Protein AF-A0A1W9TU84-F1 (afdb_monomer)

Sequence (82 aa):
MAKHSHNFVENYSGIGAFGMDRKSDEETLMVYLQKFSDDCFLNLFLQKASNDDLDEIYTLINKQLKKHLTENEYHSVFLKDR

Radius of gyration: 14.62 Å; Cα contacts (8 Å, |Δi|>4): 39; chains: 1; bounding box: 33×35×31 Å

Foldseek 3Di:
DDPDDLCLLVPDPDPQDCPPDPVSNVSNVSNVVSVCPDPVNCVVVVVVDDPVNVCVVVVVVVVCCVVPDDPVCCCCPVVVPD

pLDDT: mean 94.65, std 5.23, range [64.62, 98.56]

Mean predicted aligned error: 3.36 Å

Solvent-accessible surface area (backbone atoms only — not comparable to full-atom values): 4960 Å² total; per-residue (Å²): 131,73,97,71,85,73,60,60,57,77,69,58,84,72,89,59,46,68,87,75,46,75,65,36,31,53,52,28,51,51,36,51,52,42,58,60,67,30,67,73,51,38,64,57,46,64,77,69,53,51,72,66,57,52,50,51,53,52,49,51,52,51,52,51,48,67,74,72,44,54,74,66,49,41,35,47,69,71,66,58,78,100

Secondary structure (DSSP, 8-state):
--S----HHHH--S---TTT-HHHHHHHHHHHHHHHT-HHHHHHHHTT--HHHHHHHHHHHHHHHHHH--HHHIIIIII---

Structure (mmCIF, N/CA/C/O backbone):
data_AF-A0A1W9TU84-F1
#
_entry.id   AF-A0A1W9TU84-F1
#
loop_
_atom_site.group_PDB
_atom_site.id
_atom_site.type_symbol
_atom_site.label_atom_id
_atom_site.label_alt_id
_atom_site.label_comp_id
_atom_site.label_asym_id
_atom_site.label_entity_id
_atom_site.label_seq_id
_atom_site.pdbx_PDB_ins_code
_atom_site.Cartn_x
_atom_site.Cartn_y
_atom_site.Cartn_z
_atom_site.occupancy
_atom_site.B_iso_or_equiv
_atom_site.auth_seq_id
_atom_site.auth_comp_id
_atom_site.auth_asym_id
_atom_site.auth_atom_id
_atom_site.pdbx_PDB_model_num
ATOM 1 N N . MET A 1 1 ? -20.178 0.990 -10.081 1.00 64.62 1 MET A N 1
ATOM 2 C CA . MET A 1 1 ? -18.926 0.20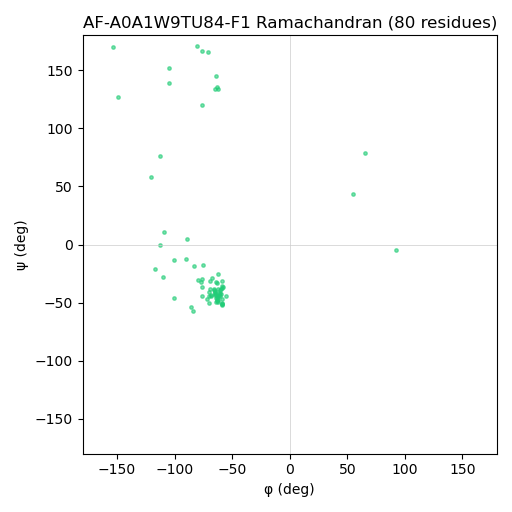7 -9.957 1.00 64.62 1 MET A CA 1
ATOM 3 C C . MET A 1 1 ? -18.129 0.773 -8.794 1.00 64.62 1 MET A C 1
ATOM 5 O O . MET A 1 1 ? -18.233 1.972 -8.557 1.00 64.62 1 MET A O 1
ATOM 9 N N . ALA A 1 2 ? -17.400 -0.060 -8.049 1.00 83.19 2 ALA A N 1
ATOM 10 C CA . ALA A 1 2 ? -16.543 0.418 -6.964 1.00 83.19 2 ALA A CA 1
ATOM 11 C C . ALA A 1 2 ? -15.412 1.303 -7.519 1.00 83.19 2 ALA A C 1
ATOM 13 O O . ALA A 1 2 ? -14.914 1.054 -8.617 1.00 83.19 2 ALA A O 1
ATOM 14 N N . LYS A 1 3 ? -15.012 2.343 -6.773 1.00 84.19 3 LYS A N 1
ATOM 15 C CA . LYS A 1 3 ? -13.884 3.210 -7.159 1.00 84.19 3 LYS A CA 1
ATOM 16 C C . LYS A 1 3 ? -12.543 2.465 -7.115 1.00 84.19 3 LYS A C 1
ATOM 18 O O . LYS A 1 3 ? -11.631 2.802 -7.868 1.00 84.19 3 LYS A O 1
ATOM 23 N N . HIS A 1 4 ? -12.412 1.459 -6.251 1.00 85.19 4 HIS A N 1
ATOM 24 C CA . HIS A 1 4 ? -11.216 0.627 -6.087 1.00 85.19 4 HIS A CA 1
ATOM 25 C C . HIS A 1 4 ? -11.430 -0.752 -6.719 1.00 85.19 4 HIS A C 1
ATOM 27 O O . HIS A 1 4 ? -12.565 -1.204 -6.857 1.00 85.19 4 HIS A O 1
ATOM 33 N N . SER A 1 5 ? -10.343 -1.382 -7.167 1.00 86.12 5 SER A N 1
ATOM 34 C CA . SER A 1 5 ? -10.386 -2.613 -7.957 1.00 86.12 5 SER A CA 1
ATOM 35 C C . SER A 1 5 ? -9.147 -3.461 -7.680 1.00 86.12 5 SER A C 1
ATOM 37 O O . SER A 1 5 ? -8.029 -2.978 -7.858 1.00 86.12 5 SER A O 1
ATOM 39 N N . HIS A 1 6 ? -9.353 -4.728 -7.317 1.00 89.06 6 HIS A N 1
ATOM 40 C CA . HIS A 1 6 ? -8.308 -5.698 -6.965 1.00 89.06 6 HIS A CA 1
ATOM 41 C C . HIS A 1 6 ? -8.375 -6.910 -7.905 1.00 89.06 6 HIS A C 1
ATOM 43 O O . HIS A 1 6 ? -8.590 -8.037 -7.490 1.00 89.06 6 HIS A O 1
ATOM 49 N N . ASN A 1 7 ? -8.245 -6.667 -9.211 1.00 92.19 7 ASN A N 1
ATOM 50 C CA . ASN A 1 7 ? -8.445 -7.717 -10.219 1.00 92.19 7 ASN A CA 1
ATOM 51 C C . ASN A 1 7 ? -7.161 -8.481 -10.558 1.00 92.19 7 ASN A C 1
ATOM 53 O O . ASN A 1 7 ? -7.218 -9.483 -11.263 1.00 92.19 7 ASN A O 1
ATOM 57 N N . PHE A 1 8 ? -5.992 -7.992 -10.147 1.00 94.62 8 PHE A N 1
ATOM 58 C CA . PHE A 1 8 ? -4.734 -8.624 -10.540 1.00 94.62 8 PHE A CA 1
ATOM 59 C C . PHE A 1 8 ? -4.572 -9.969 -9.839 1.00 94.62 8 PHE A C 1
ATOM 61 O O . PHE A 1 8 ? -4.267 -10.953 -10.498 1.00 94.62 8 PHE A O 1
ATOM 68 N N . VAL A 1 9 ? -4.873 -10.031 -8.540 1.00 94.00 9 VAL A N 1
ATOM 69 C CA . VAL A 1 9 ? -4.834 -11.272 -7.756 1.00 94.00 9 VAL A CA 1
ATOM 70 C C . VAL A 1 9 ? -5.755 -12.363 -8.312 1.00 94.00 9 VAL A C 1
ATOM 72 O O . VAL A 1 9 ? -5.405 -13.534 -8.225 1.00 94.00 9 VAL A O 1
ATOM 75 N N . GLU A 1 10 ? -6.880 -11.987 -8.924 1.00 93.50 10 GLU A N 1
ATOM 76 C CA . GLU A 1 10 ? -7.844 -12.931 -9.509 1.00 93.50 10 GLU A CA 1
ATOM 77 C C . GLU A 1 10 ? -7.418 -13.451 -10.888 1.00 93.50 10 GLU A C 1
ATOM 79 O O . GLU A 1 10 ? -7.744 -14.573 -11.266 1.00 93.50 10 GLU A O 1
ATOM 84 N N . ASN A 1 11 ? -6.692 -12.636 -11.660 1.00 93.12 11 ASN A N 1
ATOM 85 C CA . ASN A 1 11 ? -6.303 -12.969 -13.034 1.00 93.12 11 ASN A CA 1
ATOM 86 C C . ASN A 1 11 ? -4.856 -13.470 -13.153 1.00 93.12 11 ASN A C 1
ATOM 88 O O . ASN A 1 11 ? -4.460 -13.978 -14.202 1.00 93.12 11 ASN A O 1
ATOM 92 N N . TYR A 1 12 ? -4.045 -13.302 -12.110 1.00 92.50 12 TYR A N 1
ATOM 93 C CA . TYR A 1 12 ? -2.647 -13.704 -12.115 1.00 92.50 12 TYR A CA 1
ATOM 94 C C . TYR A 1 12 ? -2.508 -15.222 -11.953 1.00 92.50 12 TYR A C 1
ATOM 96 O O . TYR A 1 12 ? -2.898 -15.790 -10.938 1.00 92.50 12 TYR A O 1
ATOM 104 N N . SER A 1 13 ? -1.900 -15.876 -12.946 1.00 89.06 13 SER A N 1
ATOM 105 C CA . SER A 1 13 ? -1.655 -17.326 -12.963 1.00 89.06 13 SER A CA 1
ATOM 106 C C . SER A 1 13 ? -0.177 -17.705 -12.793 1.00 89.06 13 SER A C 1
ATOM 108 O O . SER A 1 13 ? 0.203 -18.842 -13.072 1.00 89.06 13 SER A O 1
ATOM 110 N N . GLY A 1 14 ? 0.682 -16.749 -12.425 1.00 88.62 14 GLY A N 1
ATOM 111 C CA . GLY A 1 14 ? 2.104 -16.998 -12.185 1.00 88.62 14 GLY A CA 1
ATOM 112 C C . GLY A 1 14 ? 2.376 -17.587 -10.798 1.00 88.62 14 GLY A C 1
ATOM 113 O O . GLY A 1 14 ? 1.494 -17.667 -9.947 1.00 88.62 14 GLY A O 1
ATOM 114 N N . ILE A 1 15 ? 3.621 -18.012 -10.568 1.00 83.12 15 ILE A N 1
ATOM 115 C CA . ILE A 1 15 ? 4.016 -18.746 -9.351 1.00 83.12 15 ILE A CA 1
ATOM 116 C C . ILE A 1 15 ? 4.311 -17.799 -8.171 1.00 83.12 15 ILE A C 1
ATOM 118 O O . ILE A 1 15 ? 4.276 -18.234 -7.026 1.00 83.12 15 ILE A O 1
ATOM 122 N N . GLY A 1 16 ? 4.556 -16.507 -8.423 1.00 80.12 16 GLY A N 1
ATOM 123 C CA . GLY A 1 16 ? 4.966 -15.555 -7.386 1.00 80.12 16 GLY A CA 1
ATOM 124 C C . GLY A 1 16 ? 6.345 -15.902 -6.810 1.00 80.12 16 GLY A C 1
ATOM 125 O O . GLY A 1 16 ? 6.454 -16.506 -5.748 1.00 80.12 16 GLY A O 1
ATOM 126 N N . ALA A 1 17 ? 7.411 -15.554 -7.533 1.00 89.44 17 ALA A N 1
ATOM 127 C CA . ALA A 1 17 ? 8.791 -15.875 -7.166 1.00 89.44 17 ALA A CA 1
ATOM 128 C C . ALA A 1 17 ? 9.578 -14.604 -6.804 1.00 89.44 17 ALA A C 1
ATOM 130 O O . ALA A 1 17 ? 10.380 -14.113 -7.601 1.00 89.44 17 ALA A O 1
ATOM 131 N N .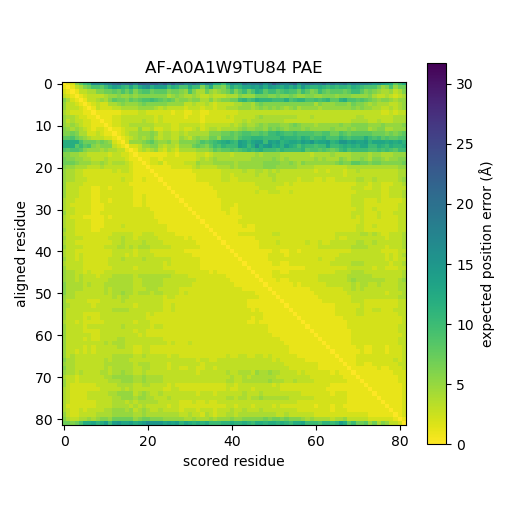 PHE A 1 18 ? 9.337 -14.052 -5.611 1.00 93.06 18 PHE A N 1
ATOM 132 C CA . PHE A 1 18 ? 10.103 -12.901 -5.120 1.00 93.06 18 PHE A CA 1
ATOM 133 C C . PHE A 1 18 ? 11.582 -13.279 -4.903 1.00 93.06 18 PHE A C 1
ATOM 135 O O . PHE A 1 18 ? 11.886 -14.311 -4.306 1.00 93.06 18 PHE A O 1
ATOM 142 N N . GLY A 1 19 ? 12.499 -12.442 -5.376 1.00 93.75 19 GLY A N 1
ATOM 143 C CA . GLY A 1 19 ? 13.949 -12.620 -5.372 1.00 93.75 19 GLY A CA 1
ATOM 144 C C . GLY A 1 19 ? 14.527 -13.263 -6.637 1.00 93.75 19 GLY A C 1
ATOM 145 O O . GLY A 1 19 ? 15.748 -13.376 -6.731 1.00 93.75 19 GLY A O 1
ATOM 146 N N . MET A 1 20 ? 13.695 -13.693 -7.596 1.00 93.38 20 MET A N 1
ATOM 147 C CA . MET A 1 20 ? 14.162 -14.357 -8.822 1.00 93.38 20 MET A CA 1
ATOM 148 C C . MET A 1 20 ? 14.544 -13.355 -9.915 1.00 93.38 20 MET A C 1
ATOM 150 O O . MET A 1 20 ? 15.660 -13.400 -10.433 1.00 93.38 20 MET A O 1
ATOM 154 N N . ASP A 1 21 ? 13.637 -12.445 -10.258 1.00 95.19 21 ASP A N 1
ATOM 155 C CA . ASP A 1 21 ? 13.898 -11.339 -11.169 1.00 95.19 21 ASP A CA 1
ATOM 156 C C . ASP A 1 21 ? 12.969 -10.150 -10.879 1.00 95.19 21 ASP A C 1
ATOM 158 O O . ASP A 1 21 ? 12.010 -10.234 -10.114 1.00 95.19 21 ASP A O 1
ATOM 162 N N . ARG A 1 22 ? 13.254 -9.005 -11.510 1.00 95.94 22 ARG A N 1
ATOM 163 C CA . ARG A 1 22 ? 12.498 -7.768 -11.277 1.00 95.94 22 ARG A CA 1
ATOM 164 C C . ARG A 1 22 ? 11.008 -7.912 -11.595 1.00 95.94 22 ARG A C 1
ATOM 166 O O . ARG A 1 22 ? 10.186 -7.305 -10.912 1.00 95.94 22 ARG A O 1
ATOM 173 N N . LYS A 1 23 ? 10.661 -8.664 -12.638 1.00 95.12 23 LYS A N 1
ATOM 174 C CA . LYS A 1 23 ? 9.272 -8.836 -13.062 1.00 95.12 23 LYS A CA 1
ATOM 175 C C . LYS A 1 23 ? 8.532 -9.712 -12.057 1.00 95.12 23 LYS A C 1
ATOM 177 O O . LYS A 1 23 ? 7.446 -9.339 -11.623 1.00 95.12 23 LYS A O 1
ATOM 182 N N . SER A 1 24 ? 9.123 -10.832 -11.651 1.00 95.25 24 SER A N 1
ATOM 183 C CA . SER A 1 24 ? 8.519 -11.708 -10.647 1.00 95.25 24 SER A CA 1
ATOM 184 C C . SER A 1 24 ? 8.378 -11.012 -9.289 1.00 95.25 24 SER A C 1
ATOM 186 O O . SER A 1 24 ? 7.385 -11.243 -8.596 1.00 95.25 24 SER A O 1
ATOM 188 N N . ASP A 1 25 ? 9.297 -10.111 -8.930 1.00 96.88 25 ASP A N 1
ATOM 189 C CA . ASP A 1 25 ? 9.194 -9.267 -7.732 1.00 96.88 25 ASP A CA 1
ATOM 190 C C . ASP A 1 25 ? 7.994 -8.323 -7.791 1.00 96.88 25 ASP A C 1
ATOM 192 O O . ASP A 1 25 ? 7.219 -8.245 -6.837 1.00 96.88 25 ASP A O 1
ATOM 196 N N . GLU A 1 26 ? 7.827 -7.609 -8.906 1.00 96.69 26 GLU A N 1
ATOM 197 C CA . GLU A 1 26 ? 6.717 -6.673 -9.109 1.00 96.69 26 GLU A CA 1
ATOM 198 C C . GLU A 1 26 ? 5.365 -7.391 -9.085 1.00 96.69 26 GLU A C 1
ATOM 200 O O . GLU A 1 26 ? 4.442 -6.953 -8.393 1.00 96.69 26 GLU A O 1
ATOM 205 N N . GLU A 1 27 ? 5.261 -8.524 -9.781 1.00 96.69 27 GLU A N 1
ATOM 206 C CA . GLU A 1 27 ? 4.055 -9.353 -9.793 1.00 96.69 27 GLU A CA 1
ATOM 207 C C . GLU A 1 27 ? 3.732 -9.886 -8.393 1.00 96.69 27 GLU A C 1
ATOM 209 O O . GLU A 1 27 ? 2.600 -9.751 -7.923 1.00 96.69 27 GLU A O 1
ATOM 214 N N . THR A 1 28 ? 4.726 -10.435 -7.687 1.00 96.38 28 THR A N 1
ATOM 215 C CA . THR A 1 28 ? 4.529 -10.967 -6.331 1.00 96.38 28 THR A CA 1
ATOM 216 C C . THR A 1 28 ? 4.113 -9.861 -5.367 1.00 96.38 28 THR A C 1
ATOM 218 O O . THR A 1 28 ? 3.157 -10.034 -4.610 1.00 96.38 28 THR A O 1
ATOM 221 N N . LEU A 1 29 ? 4.764 -8.695 -5.423 1.00 96.81 29 LEU A N 1
ATOM 222 C CA . LEU A 1 29 ? 4.406 -7.549 -4.591 1.00 96.81 29 LEU A CA 1
ATOM 223 C C . LEU A 1 29 ? 2.963 -7.100 -4.853 1.00 96.81 29 LEU A C 1
ATOM 225 O O . LEU A 1 29 ? 2.218 -6.852 -3.905 1.00 96.81 29 LEU A O 1
ATOM 229 N N . MET A 1 30 ? 2.537 -7.046 -6.117 1.00 96.31 30 MET A N 1
ATOM 230 C CA . MET A 1 30 ? 1.170 -6.672 -6.480 1.00 96.31 30 MET A CA 1
ATOM 231 C C . MET A 1 30 ? 0.135 -7.689 -5.976 1.00 96.31 30 MET A C 1
ATOM 233 O O . MET A 1 30 ? -0.894 -7.280 -5.432 1.00 96.31 30 MET A O 1
ATOM 237 N N . VAL A 1 31 ? 0.412 -8.996 -6.089 1.00 96.12 31 VAL A N 1
ATOM 238 C CA . VAL A 1 31 ? -0.445 -10.055 -5.519 1.00 96.12 31 VAL A CA 1
ATOM 239 C C . VAL A 1 31 ? -0.589 -9.881 -4.010 1.00 96.12 31 VAL A C 1
ATOM 241 O O . VAL A 1 31 ? -1.708 -9.876 -3.498 1.00 96.12 31 VAL A O 1
ATOM 244 N N . TYR A 1 32 ? 0.526 -9.727 -3.294 1.00 95.88 32 TYR A N 1
ATOM 245 C CA . TYR A 1 32 ? 0.506 -9.618 -1.837 1.00 95.88 32 TYR A CA 1
ATOM 246 C C . TYR A 1 32 ? -0.214 -8.356 -1.373 1.00 95.88 32 TYR A C 1
ATOM 248 O O . TYR A 1 32 ? -1.040 -8.443 -0.472 1.00 95.88 32 TYR A O 1
ATOM 256 N N . LEU A 1 33 ? 0.016 -7.207 -2.014 1.00 96.44 33 LEU A N 1
ATOM 257 C CA . LEU A 1 33 ? -0.686 -5.968 -1.673 1.00 96.44 33 LEU A CA 1
ATOM 258 C C . LEU A 1 33 ? -2.196 -6.075 -1.906 1.00 96.44 33 LEU A C 1
ATOM 260 O O . LEU A 1 33 ? -2.968 -5.573 -1.091 1.00 96.44 33 LEU A O 1
ATOM 264 N N . GLN A 1 34 ? -2.644 -6.746 -2.972 1.00 96.31 34 GLN A N 1
ATOM 265 C CA . GLN A 1 34 ? -4.078 -6.947 -3.206 1.00 96.31 34 GLN A CA 1
ATOM 266 C C . GLN A 1 34 ? -4.704 -7.922 -2.207 1.00 96.31 34 GLN A C 1
ATOM 268 O O . GLN A 1 34 ? -5.777 -7.628 -1.698 1.00 96.31 34 GLN A O 1
ATOM 273 N N . LYS A 1 35 ? -4.026 -9.023 -1.856 1.00 95.06 35 LYS A N 1
ATOM 274 C CA . LYS A 1 35 ? -4.503 -9.943 -0.805 1.00 95.06 35 LYS A CA 1
ATOM 275 C C . LYS A 1 35 ? -4.515 -9.291 0.576 1.00 95.06 35 LYS A C 1
ATOM 277 O O . LYS A 1 35 ? -5.427 -9.529 1.354 1.00 95.06 35 LYS A O 1
ATOM 282 N N . PHE A 1 36 ? -3.509 -8.471 0.874 1.00 96.12 36 PHE A N 1
ATOM 283 C CA . PHE A 1 36 ? -3.400 -7.762 2.146 1.00 96.12 36 PHE A CA 1
ATOM 284 C C . PHE A 1 36 ? -4.465 -6.671 2.295 1.00 96.12 36 PHE A C 1
ATOM 286 O O . PHE A 1 36 ? -4.891 -6.394 3.407 1.00 96.12 36 PHE A O 1
ATOM 293 N N . SER A 1 37 ? -4.893 -6.056 1.189 1.00 95.19 37 SER A N 1
ATOM 294 C CA . SER A 1 37 ? -5.935 -5.019 1.180 1.00 95.19 37 SER A CA 1
ATOM 295 C C . SER A 1 37 ? -7.357 -5.557 1.019 1.00 95.19 37 SER A C 1
ATOM 297 O O . SER A 1 37 ? -8.287 -4.761 0.938 1.00 95.19 37 SER A O 1
ATOM 299 N N . ASP A 1 38 ? -7.540 -6.879 0.992 1.00 95.56 38 ASP A N 1
ATOM 300 C CA . ASP A 1 38 ? -8.866 -7.490 0.998 1.00 95.56 38 ASP A CA 1
ATOM 301 C C . ASP A 1 38 ? -9.631 -7.138 2.285 1.00 95.56 38 ASP A C 1
ATOM 303 O O . ASP A 1 38 ? -9.100 -7.259 3.394 1.00 95.56 38 ASP A O 1
ATOM 307 N N . ASP A 1 39 ? -10.896 -6.738 2.141 1.00 95.56 39 ASP A N 1
ATOM 308 C CA . ASP A 1 39 ? -11.731 -6.287 3.257 1.00 95.56 39 ASP A CA 1
ATOM 309 C C . ASP A 1 39 ? -11.905 -7.379 4.324 1.00 95.56 39 ASP A C 1
ATOM 311 O O . ASP A 1 39 ? -11.915 -7.095 5.525 1.00 95.56 39 ASP A O 1
ATOM 315 N N . CYS A 1 40 ? -12.039 -8.644 3.918 1.00 96.12 40 CYS A N 1
ATOM 316 C CA . CYS A 1 40 ? -12.217 -9.756 4.847 1.00 96.12 40 CYS A CA 1
ATOM 317 C C . CYS A 1 40 ? -10.939 -9.999 5.658 1.00 96.12 40 CYS A C 1
ATOM 319 O O . CYS A 1 40 ? -11.004 -10.165 6.881 1.00 96.12 40 CYS A O 1
ATOM 321 N N . PHE A 1 41 ? -9.779 -9.978 4.996 1.00 97.19 41 PHE A N 1
ATOM 322 C CA . PHE A 1 41 ? -8.487 -10.094 5.669 1.00 97.19 41 PHE A CA 1
ATOM 323 C C . PHE A 1 41 ? -8.214 -8.908 6.602 1.00 97.19 41 PHE A C 1
ATOM 325 O O . PHE A 1 41 ? -7.888 -9.131 7.769 1.00 97.19 41 PHE A O 1
ATOM 332 N N . LEU A 1 42 ? -8.383 -7.663 6.137 1.00 97.38 42 LEU A N 1
ATOM 333 C CA . LEU A 1 42 ? -8.123 -6.468 6.948 1.00 97.38 42 LEU A CA 1
ATOM 334 C C . LEU A 1 42 ? -9.003 -6.425 8.196 1.00 97.38 42 LEU A C 1
ATOM 336 O O . LEU A 1 42 ? -8.497 -6.149 9.280 1.00 97.38 42 LEU A O 1
ATOM 340 N N . ASN A 1 43 ? -10.289 -6.770 8.088 1.00 98.00 43 ASN A N 1
ATOM 341 C CA . ASN A 1 43 ? -11.177 -6.826 9.252 1.00 98.00 43 ASN A CA 1
ATOM 342 C C . ASN A 1 43 ? -10.689 -7.814 10.324 1.00 98.00 43 ASN A C 1
ATOM 344 O O . ASN A 1 43 ? -10.835 -7.546 11.516 1.00 98.00 43 ASN A O 1
ATOM 348 N N . LEU A 1 44 ? -10.090 -8.939 9.923 1.00 98.38 44 LEU A N 1
ATOM 349 C CA . LEU A 1 44 ? -9.486 -9.895 10.853 1.00 98.38 44 LEU A CA 1
ATOM 350 C C . LEU A 1 44 ? -8.136 -9.401 11.393 1.00 98.38 44 LEU A C 1
ATOM 352 O O . LEU A 1 44 ? -7.862 -9.539 12.586 1.00 98.38 44 LEU A O 1
ATOM 356 N N . PHE A 1 45 ? -7.286 -8.857 10.523 1.00 98.31 45 PHE A N 1
ATOM 357 C CA . PHE A 1 45 ? -5.951 -8.377 10.872 1.00 98.31 45 PHE A CA 1
ATOM 358 C C . PHE A 1 45 ? -6.013 -7.211 11.863 1.00 98.31 45 PHE A C 1
ATOM 360 O O . PHE A 1 45 ? -5.337 -7.252 12.888 1.00 98.31 45 PHE A O 1
ATOM 367 N N . LEU A 1 46 ? -6.881 -6.224 11.625 1.00 98.00 46 LEU A N 1
ATOM 368 C CA . LEU A 1 46 ? -7.026 -5.032 12.470 1.00 98.00 46 LEU A CA 1
ATOM 369 C C . LEU A 1 46 ? -7.477 -5.353 13.904 1.00 98.00 46 LEU A C 1
ATOM 371 O O . LEU A 1 46 ? -7.175 -4.597 14.817 1.00 98.00 46 LEU A O 1
ATOM 375 N N . GLN A 1 47 ? -8.161 -6.479 14.132 1.00 98.06 47 GLN A N 1
ATOM 376 C CA . GLN A 1 47 ? -8.519 -6.937 15.485 1.00 98.06 47 GLN A CA 1
ATOM 377 C C . GLN A 1 47 ? -7.332 -7.531 16.257 1.00 98.06 47 GLN A C 1
ATOM 379 O O . GLN A 1 47 ? -7.420 -7.726 17.469 1.00 98.06 47 GLN A O 1
ATOM 384 N N . LYS A 1 48 ? -6.256 -7.894 15.553 1.00 98.00 48 LYS A N 1
ATOM 385 C CA . LYS A 1 48 ? 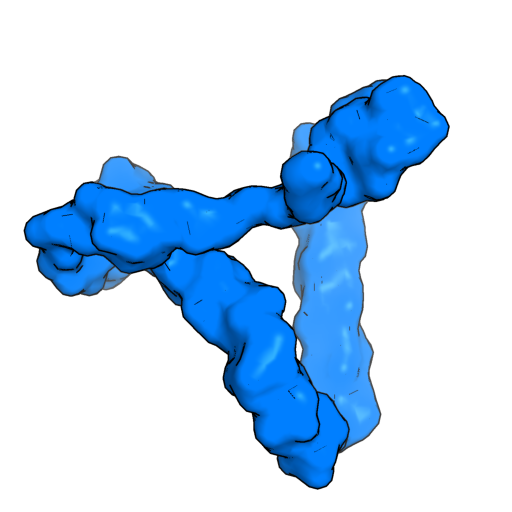-5.076 -8.580 16.096 1.00 98.00 48 LYS A CA 1
ATOM 386 C C . LYS A 1 48 ? -3.836 -7.689 16.122 1.00 98.00 48 LYS A C 1
ATOM 388 O O . LYS A 1 48 ? -2.962 -7.931 16.946 1.00 98.00 48 LYS A O 1
ATOM 393 N N . ALA A 1 49 ? -3.759 -6.722 15.212 1.00 97.75 49 ALA A N 1
ATOM 394 C CA . ALA A 1 49 ? -2.653 -5.788 15.087 1.00 97.75 49 ALA A CA 1
ATOM 395 C C . ALA A 1 49 ? -2.520 -4.921 16.347 1.00 97.75 49 ALA A C 1
ATOM 397 O O . ALA A 1 49 ? -3.508 -4.414 16.882 1.00 97.75 49 ALA A O 1
ATOM 398 N N . SER A 1 50 ? -1.288 -4.751 16.813 1.00 98.50 50 SER A N 1
ATOM 399 C CA . SER A 1 50 ? -0.945 -3.766 17.834 1.00 98.50 50 SER A CA 1
ATOM 400 C C . SER A 1 50 ? -0.898 -2.355 17.238 1.00 98.50 50 SER A C 1
ATOM 402 O O . SER A 1 50 ? -0.844 -2.186 16.022 1.00 98.50 50 SER A O 1
ATOM 404 N N . ASN A 1 51 ? -0.877 -1.325 18.088 1.00 98.38 51 ASN A N 1
ATOM 405 C CA . ASN A 1 51 ? -0.697 0.052 17.615 1.00 98.38 51 ASN A CA 1
ATOM 406 C C . ASN A 1 51 ? 0.618 0.224 16.837 1.00 98.38 51 ASN A C 1
ATOM 408 O O . ASN A 1 51 ? 0.631 0.926 15.831 1.00 98.38 51 ASN A O 1
ATOM 412 N N . ASP A 1 52 ? 1.683 -0.461 17.260 1.00 98.56 52 ASP A N 1
ATOM 413 C CA . ASP A 1 52 ? 2.982 -0.406 16.587 1.00 98.56 52 ASP A CA 1
ATOM 414 C C . ASP A 1 52 ? 2.900 -1.008 15.172 1.00 98.56 52 ASP A C 1
ATOM 416 O O . ASP A 1 52 ? 3.426 -0.419 14.227 1.00 98.56 52 ASP A O 1
ATOM 420 N N . ASP A 1 53 ? 2.168 -2.119 14.994 1.00 98.19 53 ASP A N 1
ATOM 421 C CA . ASP A 1 53 ? 1.934 -2.720 13.669 1.00 98.19 53 ASP A CA 1
ATOM 422 C C . ASP A 1 53 ? 1.176 -1.753 12.740 1.00 98.19 53 ASP A C 1
ATOM 424 O O . ASP A 1 53 ? 1.493 -1.624 11.553 1.00 98.19 53 ASP A O 1
ATOM 428 N N . LEU A 1 54 ? 0.163 -1.058 13.275 1.00 98.19 54 LEU A N 1
ATOM 429 C CA . LEU A 1 54 ? -0.618 -0.075 12.520 1.00 98.19 54 LEU A CA 1
ATOM 430 C C . LEU A 1 54 ? 0.251 1.113 12.088 1.00 98.19 54 LEU A C 1
ATOM 432 O O . LEU A 1 54 ? 0.204 1.520 10.921 1.00 98.19 54 LEU A O 1
ATOM 436 N N . ASP A 1 55 ? 1.062 1.640 13.006 1.00 98.50 55 ASP A N 1
ATOM 437 C CA . ASP A 1 55 ? 1.957 2.767 12.750 1.00 98.50 55 ASP A CA 1
ATOM 438 C C . ASP A 1 55 ? 3.053 2.408 11.740 1.00 98.50 55 ASP A C 1
ATOM 440 O O . ASP A 1 55 ? 3.368 3.220 10.860 1.00 98.50 55 ASP A O 1
ATOM 444 N N . GLU A 1 56 ? 3.605 1.192 11.802 1.00 98.31 56 GLU A N 1
ATOM 445 C CA . GLU A 1 56 ? 4.609 0.714 10.848 1.00 98.31 56 GLU A CA 1
ATOM 446 C C . GLU A 1 56 ? 4.041 0.657 9.425 1.00 98.31 56 GLU A C 1
ATOM 448 O O . GLU A 1 56 ? 4.624 1.227 8.493 1.00 98.31 56 GLU A O 1
ATOM 453 N N . ILE A 1 57 ? 2.867 0.040 9.253 1.00 97.94 57 ILE A N 1
ATOM 454 C CA . ILE A 1 57 ? 2.208 -0.080 7.945 1.00 97.94 57 ILE A CA 1
ATOM 455 C C . ILE A 1 57 ? 1.847 1.304 7.400 1.00 97.94 57 ILE A C 1
ATOM 457 O O . ILE A 1 57 ? 2.157 1.620 6.245 1.00 97.94 57 ILE A O 1
ATOM 461 N N . TYR A 1 58 ? 1.231 2.158 8.221 1.00 97.94 58 TYR A N 1
ATOM 462 C CA . TYR A 1 58 ? 0.852 3.509 7.811 1.00 97.94 58 TYR A CA 1
ATOM 463 C C . TYR A 1 58 ? 2.073 4.335 7.391 1.00 97.94 58 TYR A C 1
ATOM 465 O O . TYR A 1 58 ? 2.053 5.005 6.349 1.00 97.94 58 TYR A O 1
ATOM 473 N N . THR A 1 59 ? 3.156 4.263 8.167 1.00 98.44 59 THR A N 1
ATOM 474 C CA . THR A 1 59 ? 4.406 4.977 7.887 1.00 98.44 59 THR A CA 1
ATOM 475 C C . THR A 1 59 ? 5.051 4.483 6.598 1.00 98.44 59 THR A C 1
ATOM 477 O O . THR A 1 59 ? 5.477 5.302 5.776 1.00 98.44 59 THR A O 1
ATOM 480 N N . LEU A 1 60 ? 5.089 3.165 6.377 1.00 98.00 60 LEU A N 1
ATOM 481 C CA . LEU A 1 60 ? 5.610 2.571 5.149 1.00 98.00 60 LEU A CA 1
ATOM 482 C C . LEU A 1 60 ? 4.839 3.073 3.925 1.00 98.00 60 LEU A C 1
ATOM 484 O O . LEU A 1 60 ? 5.461 3.582 2.989 1.00 98.00 60 LEU A O 1
ATOM 488 N N . ILE A 1 61 ? 3.506 2.984 3.943 1.00 97.81 61 ILE A N 1
ATOM 489 C CA . ILE A 1 61 ? 2.652 3.419 2.828 1.00 97.81 61 ILE A CA 1
ATOM 490 C C . ILE A 1 61 ? 2.888 4.904 2.536 1.00 97.81 61 ILE A C 1
ATOM 492 O O . ILE A 1 61 ? 3.219 5.268 1.407 1.00 97.81 61 ILE A O 1
ATOM 496 N N . ASN A 1 62 ? 2.818 5.764 3.556 1.00 97.56 62 ASN A N 1
ATOM 497 C CA . ASN A 1 62 ? 3.012 7.207 3.387 1.00 97.56 62 ASN A CA 1
ATOM 498 C C . ASN A 1 62 ? 4.394 7.560 2.840 1.00 97.56 62 ASN A C 1
ATOM 500 O O . ASN A 1 62 ? 4.520 8.452 1.998 1.00 97.56 62 ASN A O 1
ATOM 504 N N . LYS A 1 63 ? 5.438 6.864 3.296 1.00 98.25 63 LYS A N 1
ATOM 505 C CA . LYS A 1 63 ? 6.798 7.052 2.790 1.00 98.25 63 LYS A CA 1
ATOM 506 C C . LYS A 1 63 ? 6.884 6.734 1.299 1.00 98.25 63 LYS A C 1
ATOM 508 O O . LYS A 1 63 ? 7.512 7.502 0.572 1.00 98.25 63 LYS A O 1
ATOM 513 N N . GLN A 1 64 ? 6.264 5.645 0.836 1.00 98.12 64 GLN A N 1
ATOM 514 C CA . GLN A 1 64 ? 6.278 5.295 -0.589 1.00 98.12 64 GLN A CA 1
ATOM 515 C C . GLN A 1 64 ? 5.471 6.288 -1.427 1.00 98.12 64 GLN A C 1
ATOM 517 O O . GLN A 1 64 ? 5.969 6.748 -2.453 1.00 98.12 64 GLN A O 1
ATOM 522 N N . LEU A 1 65 ? 4.283 6.687 -0.960 1.00 97.56 65 LEU A N 1
ATOM 523 C CA . LEU A 1 65 ? 3.446 7.671 -1.652 1.00 97.56 65 LEU A CA 1
ATOM 524 C C . LEU A 1 65 ? 4.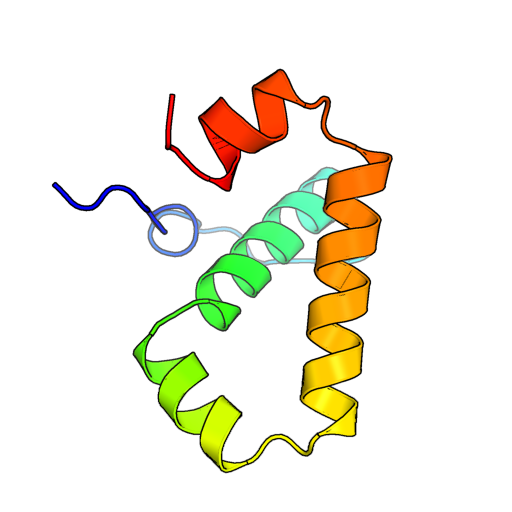185 9.002 -1.831 1.00 97.56 65 LEU A C 1
ATOM 526 O O . LEU A 1 65 ? 4.311 9.481 -2.952 1.00 97.56 65 LEU A O 1
ATOM 530 N N . LYS A 1 66 ? 4.761 9.553 -0.753 1.00 97.25 66 LYS A N 1
ATOM 531 C CA . LYS A 1 66 ? 5.512 10.822 -0.800 1.00 97.25 66 LYS A CA 1
ATOM 532 C C . LYS A 1 66 ? 6.767 10.754 -1.664 1.00 97.25 66 LYS A C 1
ATOM 534 O O . LYS A 1 66 ? 7.182 11.765 -2.217 1.00 97.25 66 LYS A O 1
ATOM 539 N N . LYS A 1 67 ? 7.414 9.589 -1.729 1.00 98.19 67 LYS A N 1
ATOM 540 C CA . LYS A 1 67 ? 8.652 9.411 -2.491 1.00 98.19 67 LYS A CA 1
ATOM 541 C C . LYS A 1 67 ? 8.402 9.296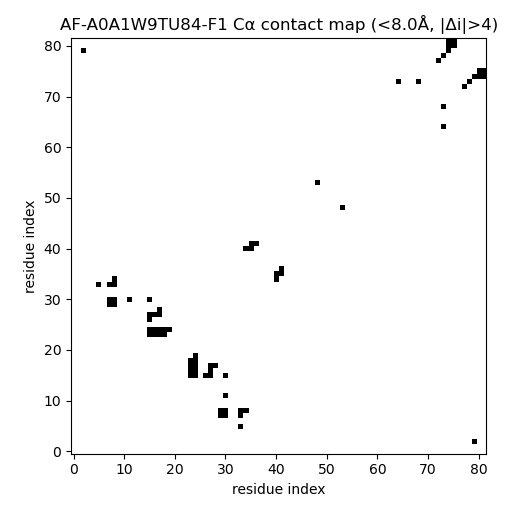 -3.995 1.00 98.19 67 LYS A C 1
ATOM 543 O O . LYS A 1 67 ? 9.273 9.687 -4.768 1.00 98.19 67 LYS A O 1
ATOM 548 N N . HIS A 1 68 ? 7.269 8.721 -4.397 1.00 97.75 68 HIS A N 1
ATOM 549 C CA . HIS A 1 68 ? 7.054 8.285 -5.777 1.00 97.75 68 HIS A CA 1
ATOM 550 C C . HIS A 1 68 ? 5.919 8.998 -6.512 1.00 97.75 68 HIS A C 1
ATOM 552 O O . HIS A 1 68 ? 5.943 8.984 -7.738 1.00 97.75 68 HIS A O 1
ATOM 558 N N . LEU A 1 69 ? 4.961 9.616 -5.814 1.00 97.94 69 LEU A N 1
ATOM 559 C CA . LEU A 1 69 ? 3.841 10.308 -6.451 1.00 97.94 69 LEU A CA 1
ATOM 560 C C . LEU A 1 69 ? 4.004 11.825 -6.387 1.00 97.94 69 LEU A C 1
ATOM 562 O O . LEU A 1 69 ? 4.360 12.393 -5.352 1.00 97.94 69 LEU A O 1
ATOM 566 N N . THR A 1 70 ? 3.662 12.490 -7.485 1.00 97.88 70 THR A N 1
ATOM 567 C CA . THR A 1 70 ? 3.344 13.921 -7.482 1.00 97.88 70 THR A CA 1
ATOM 568 C C . THR A 1 70 ? 2.000 14.177 -6.793 1.00 97.88 70 THR A C 1
ATOM 570 O O . THR A 1 70 ? 1.189 13.267 -6.615 1.00 97.88 70 THR A O 1
ATOM 573 N N . GLU A 1 71 ? 1.714 15.435 -6.445 1.00 96.62 71 GLU A N 1
ATOM 574 C CA . GLU A 1 71 ? 0.415 15.818 -5.871 1.00 96.62 71 GLU A CA 1
ATOM 575 C C . GLU A 1 71 ? -0.756 15.402 -6.779 1.00 96.62 71 GLU A C 1
ATOM 577 O O . GLU A 1 71 ? -1.739 14.823 -6.318 1.00 96.62 71 GLU A O 1
ATOM 582 N N . ASN A 1 72 ? -0.636 15.638 -8.088 1.00 97.06 72 ASN A N 1
ATOM 583 C CA . ASN A 1 72 ? -1.688 15.287 -9.039 1.00 97.06 72 ASN A CA 1
ATOM 584 C C . ASN A 1 72 ? -1.907 13.772 -9.128 1.00 97.06 72 ASN A C 1
ATOM 586 O O . ASN A 1 72 ? -3.055 13.336 -9.189 1.00 97.06 72 ASN A O 1
ATOM 590 N N . GLU A 1 73 ? -0.846 12.962 -9.111 1.00 97.75 73 GLU A N 1
ATOM 591 C CA . GLU A 1 73 ? -0.962 11.496 -9.114 1.00 97.75 73 GLU A CA 1
ATOM 592 C C . GLU A 1 73 ? -1.534 10.970 -7.795 1.00 97.75 73 GLU A C 1
ATOM 594 O O . GLU A 1 73 ? -2.364 10.063 -7.802 1.00 97.75 73 GLU A O 1
ATOM 599 N N . TYR A 1 74 ? -1.161 11.570 -6.663 1.00 97.06 74 TYR A N 1
ATOM 600 C CA . TYR A 1 74 ? -1.743 11.2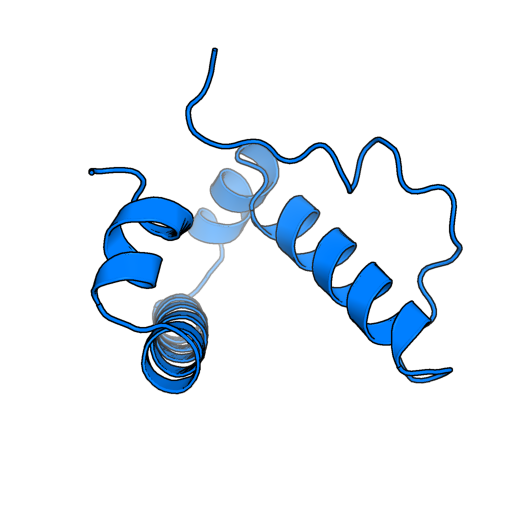35 -5.366 1.00 97.06 74 TYR A CA 1
ATOM 601 C C . TYR A 1 74 ? -3.265 11.451 -5.359 1.00 97.06 74 TYR A C 1
ATOM 603 O O . TYR A 1 74 ? -4.011 10.554 -4.971 1.00 97.06 74 TYR A O 1
ATOM 611 N N . HIS A 1 75 ? -3.743 12.589 -5.866 1.00 96.25 75 HIS A N 1
ATOM 612 C CA . HIS A 1 75 ? -5.179 12.874 -5.941 1.00 96.25 75 HIS A CA 1
ATOM 613 C C . HIS A 1 75 ? -5.916 12.017 -6.982 1.00 96.25 75 HIS A C 1
ATOM 615 O O . HIS A 1 75 ? -6.917 11.371 -6.675 1.00 96.25 75 HIS A O 1
ATOM 621 N N . SER A 1 76 ? -5.411 11.956 -8.214 1.00 95.06 76 SER A N 1
ATOM 622 C CA . SER A 1 76 ? -6.113 11.281 -9.317 1.00 95.06 76 SER A CA 1
ATOM 623 C C . SER A 1 76 ? -6.037 9.751 -9.255 1.00 95.06 76 SER A C 1
ATOM 625 O O . SER A 1 76 ? -7.015 9.076 -9.578 1.00 95.06 76 SER A O 1
ATOM 627 N N . VAL A 1 77 ? -4.907 9.180 -8.822 1.00 94.50 77 VAL A N 1
ATOM 628 C CA . VAL A 1 77 ? -4.671 7.726 -8.863 1.00 94.50 77 VAL A CA 1
ATOM 629 C C . VAL A 1 77 ? -4.898 7.070 -7.502 1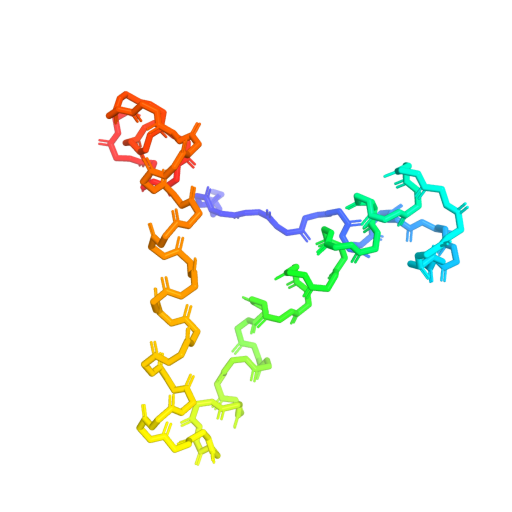.00 94.50 77 VAL A C 1
ATOM 631 O O . VAL A 1 77 ? -5.565 6.033 -7.438 1.00 94.50 77 VAL A O 1
ATOM 634 N N . PHE A 1 78 ? -4.362 7.651 -6.422 1.00 94.50 78 PHE A N 1
ATOM 635 C CA . PHE A 1 78 ? -4.457 7.060 -5.082 1.00 94.50 78 PHE A CA 1
ATOM 636 C C . PHE A 1 78 ? -5.777 7.418 -4.381 1.00 94.50 78 PHE A C 1
ATOM 638 O O . PHE A 1 78 ? -6.545 6.515 -4.048 1.00 94.50 78 PHE A O 1
ATOM 645 N N . LEU A 1 79 ? -6.078 8.712 -4.207 1.00 94.19 79 LEU A N 1
ATOM 646 C CA . LEU A 1 79 ? -7.313 9.168 -3.548 1.00 94.19 79 LEU A CA 1
ATOM 647 C C . LEU A 1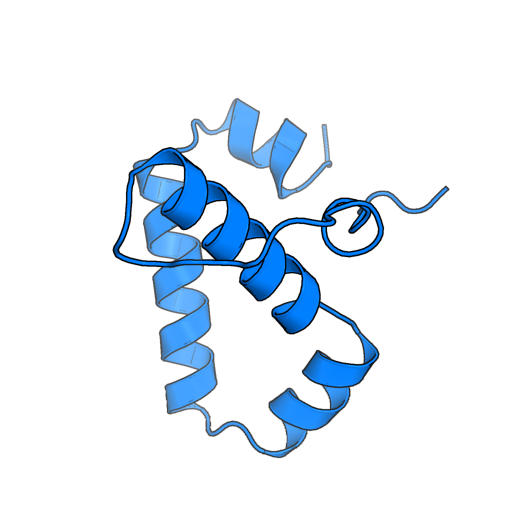 79 ? -8.557 9.047 -4.435 1.00 94.19 79 LEU A C 1
ATOM 649 O O . LEU A 1 79 ? -9.656 8.830 -3.921 1.00 94.19 79 LEU A O 1
ATOM 653 N N . LYS A 1 80 ? -8.394 9.157 -5.759 1.00 93.38 80 LYS A N 1
ATOM 654 C CA . LYS A 1 80 ? -9.487 9.121 -6.749 1.00 93.38 80 LYS A CA 1
ATOM 655 C C . LYS A 1 80 ? -10.571 10.164 -6.448 1.00 93.38 80 LYS A C 1
ATOM 657 O O . LYS A 1 80 ? -11.778 9.869 -6.472 1.00 93.38 80 LYS A O 1
ATOM 662 N N . ASP A 1 81 ? -10.122 11.365 -6.097 1.00 92.62 81 ASP A N 1
ATOM 663 C CA . ASP A 1 81 ? -10.951 12.496 -5.669 1.00 92.62 81 ASP A CA 1
ATOM 664 C C . ASP A 1 81 ? -10.957 13.673 -6.661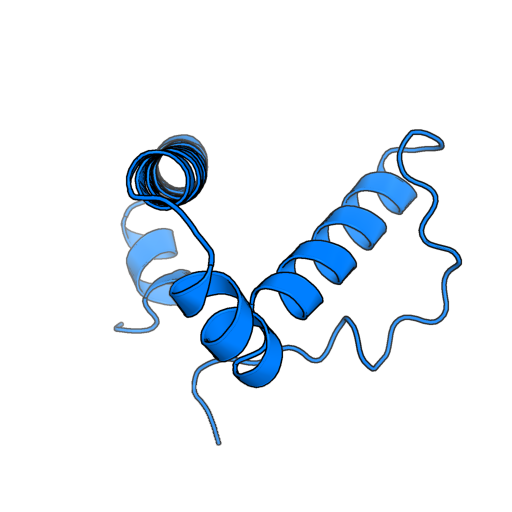 1.00 92.62 81 ASP A C 1
ATOM 666 O O . ASP A 1 81 ? -11.673 14.650 -6.436 1.00 92.62 81 ASP A O 1
ATOM 670 N N . ARG A 1 82 ? -10.218 13.552 -7.771 1.00 89.31 82 ARG A N 1
ATOM 671 C CA . ARG A 1 82 ? -10.206 14.471 -8.917 1.00 89.31 82 ARG A CA 1
ATOM 672 C C . ARG A 1 82 ? -10.559 13.745 -10.210 1.00 89.31 82 ARG A C 1
ATOM 674 O O . ARG A 1 82 ? -10.262 12.532 -10.304 1.00 89.31 82 ARG A O 1
#